Protein AF-A0A1B6KFA4-F1 (afdb_monomer_lite)

Organism: NCBI:txid36148

InterPro domains:
  IPR004119 Ecdysteroid kinase-like [PF02958] (4-170)

Foldseek 3Di:
DDWDWDKDWDDDPPDPDIDIFIKTKDFADDDPVCNVLVVLVPPLVLCCQVPVQVQLVVVDVDHLDFHWDDDPDSRMTIGGDCVVVVDDDDDPVVDDDPVVVVVNVVSVVSVVVSLVVVCVVPVPSSVVVPDDRACDPPHPNNVVVVVVVVVVLVVVLVVQCVDPVRVVCNVVSVD

Radius of gyration: 21.84 Å; chains: 1; bounding box: 52×44×71 Å

Secondary structure (DSSP, 8-state):
-PPEEEEEEEE-TT---EEEEEEEEEEPP--TTSHHHHHHTTTHHHHIIIIIHHHHHTT-SS-SSPPEE--S-TTEEEEE-GGGGT--PPPTTT---HHHHHHHHHHHHHHHHHHHHHHHH-HHHHHHHHS--SS-TTSHHHHHHHHHHHHHHHHHHHHHHH-TTTGGGHHHHH-

Sequence (175 aa):
SCPLRVKVHYKIRDSDQSHSISLIIKSELKADHTKEFFDALECTESKFYNIFVPKANALISSAFAPRSFYTPNPSIIILEDLKDKGFLMCDKVKRLDFEHCRLYISAVSSLHAVSFATLKNDPALIESFRKEKSFANDLPVSQSFKTIIESALTCLAEYTETSETFKKHTKVIRD

pLDDT: mean 86.06, std 11.08, range [50.91, 96.88]

Structure (mmCIF, N/CA/C/O backbone):
data_AF-A0A1B6KFA4-F1
#
_entry.id   AF-A0A1B6KFA4-F1
#
loop_
_atom_site.group_PDB
_atom_site.id
_atom_site.type_symbol
_atom_site.label_atom_id
_atom_site.label_alt_id
_atom_site.label_comp_id
_atom_site.label_asym_id
_atom_site.label_entity_id
_atom_site.label_seq_id
_atom_site.pdbx_PDB_ins_code
_atom_site.Cartn_x
_atom_site.Cartn_y
_atom_site.Cartn_z
_atom_site.occupancy
_atom_site.B_iso_or_equiv
_atom_site.auth_seq_id
_atom_site.auth_comp_id
_atom_site.auth_asym_id
_atom_site.auth_atom_id
_atom_site.pdbx_PDB_model_num
ATOM 1 N N . SER A 1 1 ? -6.744 10.550 1.652 1.00 62.19 1 SER A N 1
ATOM 2 C CA . SER A 1 1 ? -6.622 10.440 0.185 1.00 62.19 1 SER A CA 1
ATOM 3 C C . SER A 1 1 ? -7.534 9.326 -0.311 1.00 62.19 1 SER A C 1
ATOM 5 O O . SER A 1 1 ? -7.484 8.239 0.259 1.00 62.19 1 SER A O 1
ATOM 7 N N . CYS A 1 2 ? -8.372 9.586 -1.320 1.00 73.94 2 CYS A N 1
ATOM 8 C CA . CYS A 1 2 ? -9.267 8.592 -1.925 1.00 73.94 2 CYS A CA 1
ATOM 9 C C . CYS A 1 2 ? -8.695 8.116 -3.273 1.00 73.94 2 CYS A C 1
ATOM 11 O O . CYS A 1 2 ? -8.315 8.964 -4.082 1.00 73.94 2 CYS A O 1
ATOM 13 N N . PRO A 1 3 ? -8.622 6.799 -3.537 1.00 89.06 3 PRO A N 1
ATOM 14 C CA . PRO A 1 3 ? -8.173 6.289 -4.828 1.00 89.06 3 PRO A CA 1
ATOM 15 C C . PRO A 1 3 ? -9.219 6.568 -5.916 1.00 89.06 3 PRO A C 1
ATOM 17 O O . PRO A 1 3 ? -10.394 6.236 -5.755 1.00 89.06 3 PRO A O 1
ATOM 20 N N . LEU A 1 4 ? -8.783 7.141 -7.037 1.00 94.31 4 LEU A N 1
ATOM 21 C CA . LEU A 1 4 ? -9.589 7.345 -8.236 1.00 94.31 4 LEU A CA 1
ATOM 22 C C . LEU A 1 4 ? -9.287 6.239 -9.246 1.00 94.31 4 LEU A C 1
ATOM 24 O O . LEU A 1 4 ? -8.142 6.048 -9.645 1.00 94.31 4 LEU A O 1
ATOM 28 N N . ARG A 1 5 ? -10.318 5.528 -9.694 1.00 95.00 5 ARG A N 1
ATOM 29 C CA . ARG A 1 5 ? -10.198 4.543 -10.772 1.00 95.00 5 ARG A CA 1
ATOM 30 C C . ARG A 1 5 ? -10.425 5.227 -12.115 1.00 95.00 5 ARG A C 1
ATOM 32 O O . ARG A 1 5 ? -11.467 5.848 -12.310 1.00 95.00 5 ARG A O 1
ATOM 39 N N . VAL A 1 6 ? -9.472 5.095 -13.032 1.00 95.81 6 VAL A N 1
ATOM 40 C CA . VAL A 1 6 ? -9.501 5.738 -14.351 1.00 95.81 6 VAL A CA 1
ATOM 41 C C . VAL A 1 6 ? -9.224 4.703 -15.431 1.00 95.81 6 VAL A C 1
ATOM 43 O O . VAL A 1 6 ? -8.300 3.905 -15.306 1.00 95.81 6 VAL A O 1
ATOM 46 N N . LYS A 1 7 ? -10.001 4.739 -16.515 1.00 96.38 7 LYS A N 1
ATOM 47 C CA . LYS A 1 7 ? -9.719 3.975 -17.730 1.00 96.38 7 LYS A CA 1
ATOM 48 C C . LYS A 1 7 ? -9.176 4.919 -18.792 1.00 96.38 7 LYS A C 1
ATOM 50 O O . LYS A 1 7 ? -9.850 5.872 -19.177 1.00 96.38 7 LYS A O 1
ATOM 55 N N . VAL A 1 8 ? -7.955 4.667 -19.243 1.00 94.88 8 VAL A N 1
ATOM 56 C CA . VAL A 1 8 ? -7.274 5.481 -20.251 1.00 94.88 8 VAL A CA 1
ATOM 57 C C . VAL A 1 8 ? -7.337 4.759 -21.584 1.00 94.88 8 VAL A C 1
ATOM 59 O O . VAL A 1 8 ? -6.939 3.600 -21.678 1.00 94.88 8 VAL A O 1
ATOM 62 N N . HIS A 1 9 ? -7.813 5.452 -22.613 1.00 94.81 9 HIS A N 1
ATOM 63 C CA . HIS A 1 9 ? -7.791 4.988 -23.996 1.00 94.81 9 HIS A CA 1
ATOM 64 C C . HIS A 1 9 ? -6.675 5.713 -24.742 1.00 94.81 9 HIS A C 1
ATOM 66 O O . HIS A 1 9 ? -6.585 6.938 -24.673 1.00 94.81 9 HIS A O 1
ATOM 72 N N . TYR A 1 10 ? -5.812 4.970 -25.431 1.00 92.38 10 TYR A N 1
ATOM 73 C CA . TYR A 1 10 ? -4.662 5.537 -26.132 1.00 92.38 10 TYR A CA 1
ATOM 74 C C . TYR A 1 10 ? -4.390 4.812 -27.451 1.00 92.38 10 TYR A C 1
ATOM 76 O O . TYR A 1 10 ? -4.866 3.700 -27.686 1.00 92.38 10 TYR A O 1
ATOM 84 N N . LYS A 1 11 ? -3.620 5.461 -28.322 1.00 93.50 11 LYS A N 1
ATOM 85 C CA . LYS A 1 11 ? -3.058 4.876 -29.542 1.00 93.50 11 LYS A CA 1
ATOM 86 C C . LYS A 1 11 ? -1.549 5.054 -29.508 1.00 93.50 11 LYS A C 1
ATOM 88 O O . LYS A 1 11 ? -1.059 6.086 -29.048 1.00 93.50 11 LYS A O 1
ATOM 93 N N . ILE A 1 12 ? -0.822 4.044 -29.963 1.00 91.25 12 ILE A N 1
ATOM 94 C CA . ILE A 1 12 ? 0.628 4.139 -30.141 1.00 91.25 12 ILE A CA 1
ATOM 95 C C . ILE A 1 12 ? 0.861 4.837 -31.485 1.00 91.25 12 ILE A C 1
ATOM 97 O O . ILE A 1 12 ? 0.126 4.574 -32.437 1.00 91.25 12 ILE A O 1
ATOM 101 N N . ARG A 1 13 ? 1.834 5.758 -31.563 1.00 85.62 13 ARG A N 1
ATOM 102 C CA . ARG A 1 13 ? 2.197 6.373 -32.852 1.00 85.62 13 ARG A CA 1
ATOM 103 C C . ARG A 1 13 ? 2.514 5.260 -33.854 1.00 85.62 13 ARG A C 1
ATOM 105 O O . ARG A 1 13 ? 3.149 4.279 -33.486 1.00 85.62 13 ARG A O 1
ATOM 112 N N . ASP A 1 14 ? 2.008 5.416 -35.073 1.00 83.81 14 ASP A N 1
ATOM 113 C CA . ASP A 1 14 ? 2.165 4.474 -36.191 1.00 83.81 14 ASP A CA 1
ATOM 114 C C . ASP A 1 14 ? 1.382 3.151 -36.067 1.00 83.81 14 ASP A C 1
ATOM 116 O O . ASP A 1 14 ? 1.596 2.222 -36.841 1.00 83.81 14 ASP A O 1
ATOM 120 N N . SER A 1 15 ? 0.421 3.073 -35.138 1.00 83.31 15 SER A N 1
ATOM 121 C CA . SER A 1 15 ? -0.556 1.984 -35.061 1.00 83.31 15 SER A CA 1
ATOM 122 C C . SER A 1 15 ? -1.983 2.529 -35.038 1.00 83.31 15 SER A C 1
ATOM 124 O O . SER A 1 15 ? -2.339 3.365 -34.204 1.00 83.31 15 SER A O 1
ATOM 126 N N . ASP A 1 16 ? -2.840 2.004 -35.914 1.00 83.69 16 ASP A N 1
ATOM 127 C CA . ASP A 1 16 ? -4.281 2.280 -35.873 1.00 83.69 16 ASP A CA 1
ATOM 128 C C . ASP A 1 16 ? -4.995 1.549 -34.726 1.00 83.69 16 ASP A C 1
ATOM 130 O O . ASP A 1 16 ? -6.160 1.842 -34.424 1.00 83.69 16 ASP A O 1
ATOM 134 N N . GLN A 1 17 ? -4.297 0.634 -34.043 1.00 89.00 17 GLN A N 1
ATOM 135 C CA . GLN A 1 17 ? -4.846 -0.132 -32.937 1.00 89.00 17 GLN A CA 1
ATOM 136 C C . GLN A 1 17 ? -5.101 0.767 -31.720 1.00 89.00 17 GLN A C 1
ATOM 138 O O . GLN A 1 17 ? -4.211 1.431 -31.185 1.00 89.00 17 GLN A O 1
ATOM 143 N N . SER A 1 18 ? -6.353 0.774 -31.260 1.00 90.69 18 SER A N 1
ATOM 144 C CA . SER A 1 18 ? -6.723 1.408 -29.999 1.00 90.69 18 SER A CA 1
ATOM 145 C C . SER A 1 18 ? -6.416 0.473 -28.834 1.00 90.69 18 SER A C 1
ATOM 147 O O . SER A 1 18 ? -6.794 -0.698 -28.845 1.00 90.69 18 SER A O 1
ATOM 149 N N . HIS A 1 19 ? -5.753 1.010 -27.815 1.00 93.56 19 HIS A N 1
ATOM 150 C CA . HIS A 1 19 ? -5.451 0.326 -26.568 1.00 93.56 19 HIS A CA 1
ATOM 151 C C . HIS A 1 19 ? -6.215 0.972 -25.413 1.00 93.56 19 HIS A C 1
ATOM 153 O O . HIS A 1 19 ? -6.583 2.150 -25.456 1.00 93.56 19 HIS A O 1
ATOM 159 N N . SER A 1 20 ? -6.426 0.203 -24.348 1.00 94.06 20 SER A N 1
ATOM 160 C CA . SER A 1 20 ? -6.947 0.733 -23.093 1.00 94.06 20 SER A CA 1
ATOM 161 C C . SER A 1 20 ? -6.207 0.158 -21.902 1.00 94.06 20 SER A C 1
ATOM 163 O O . SER A 1 20 ? -5.860 -1.022 -21.914 1.00 94.06 20 SER A O 1
ATOM 165 N N . ILE A 1 21 ? -6.030 0.970 -20.866 1.00 94.88 21 ILE A N 1
ATOM 166 C CA . ILE A 1 21 ? -5.456 0.551 -19.591 1.00 94.88 21 ILE A CA 1
ATOM 167 C C . ILE A 1 21 ? -6.290 1.090 -18.429 1.00 94.88 21 ILE A C 1
ATOM 169 O O . ILE A 1 21 ? -6.685 2.257 -18.430 1.00 94.88 21 ILE A O 1
ATOM 173 N N . SER A 1 22 ? -6.564 0.236 -17.445 1.00 96.88 22 SER A N 1
ATOM 174 C CA . SER A 1 22 ? -7.233 0.622 -16.203 1.00 96.88 22 SER A CA 1
ATOM 175 C C . SER A 1 22 ? -6.194 0.919 -15.126 1.00 96.88 22 SER A C 1
ATOM 177 O O . SER A 1 22 ? -5.261 0.142 -14.904 1.00 96.88 22 SER A O 1
ATOM 179 N N . LEU A 1 23 ? -6.349 2.065 -14.470 1.00 96.75 23 LEU A N 1
ATOM 180 C CA . LEU A 1 23 ? -5.404 2.617 -13.510 1.00 96.75 23 LEU A CA 1
ATOM 181 C C . LEU A 1 23 ? -6.114 3.017 -12.216 1.00 96.75 23 LEU A C 1
ATOM 183 O O . LEU A 1 23 ? -7.278 3.429 -12.221 1.00 96.75 23 LEU A O 1
ATOM 187 N N . ILE A 1 24 ? -5.373 2.968 -11.115 1.00 95.75 24 ILE A N 1
ATOM 188 C CA . ILE A 1 24 ? -5.717 3.617 -9.854 1.00 95.75 24 ILE A CA 1
ATOM 189 C C . ILE A 1 24 ? -4.785 4.811 -9.674 1.00 95.75 24 ILE A C 1
ATOM 191 O O . ILE A 1 24 ? -3.569 4.655 -9.595 1.00 95.75 24 ILE A O 1
ATOM 195 N N . ILE A 1 25 ? -5.362 6.005 -9.598 1.00 94.25 25 ILE A N 1
ATOM 196 C CA . ILE A 1 25 ? -4.652 7.253 -9.343 1.00 94.25 25 ILE A CA 1
ATOM 197 C C . ILE A 1 25 ? -4.970 7.688 -7.922 1.00 94.25 25 ILE A C 1
ATOM 199 O O . ILE A 1 25 ? -6.131 7.867 -7.554 1.00 94.25 25 ILE A O 1
ATOM 203 N N . LYS A 1 26 ? -3.935 7.876 -7.114 1.00 91.31 26 LYS A N 1
ATOM 204 C CA . LYS A 1 26 ? -4.068 8.352 -5.743 1.00 91.31 26 LYS A CA 1
ATOM 205 C C . LYS A 1 26 ? -3.250 9.623 -5.590 1.00 91.31 26 LYS A C 1
ATOM 207 O O . LYS A 1 26 ? -2.048 9.610 -5.820 1.00 91.31 26 LYS A O 1
ATOM 212 N N . SER A 1 27 ? -3.911 10.718 -5.223 1.00 85.50 27 SER A N 1
ATOM 213 C CA . SER A 1 27 ? -3.233 11.948 -4.811 1.00 85.50 27 SER A CA 1
ATOM 214 C C . SER A 1 27 ? -3.185 11.989 -3.299 1.00 85.50 27 SER A C 1
ATOM 216 O O . SER A 1 27 ? -4.216 11.834 -2.639 1.00 85.50 27 SER A O 1
ATOM 218 N N . GLU A 1 28 ? -2.016 12.228 -2.738 1.00 72.06 28 GLU A N 1
ATOM 219 C CA . GLU A 1 28 ? -1.891 12.564 -1.330 1.00 72.06 28 GLU A CA 1
ATOM 220 C C . GLU A 1 28 ? -2.581 13.910 -1.054 1.00 72.06 28 GLU A C 1
ATOM 222 O O . GLU A 1 28 ? -2.711 14.756 -1.946 1.00 72.06 28 GLU A O 1
ATOM 227 N N . LEU A 1 29 ? -3.131 14.064 0.154 1.00 65.62 29 LEU A N 1
ATOM 228 C CA . LEU A 1 29 ? -3.855 15.277 0.528 1.00 65.62 29 LEU A CA 1
ATOM 229 C C . LEU A 1 29 ? -2.832 16.385 0.784 1.00 65.62 29 LEU A C 1
ATOM 231 O O . LEU A 1 29 ? -2.011 16.260 1.685 1.00 65.62 29 LEU A O 1
ATOM 235 N N . LYS A 1 30 ? -2.910 17.477 0.023 1.00 57.81 30 LYS A N 1
ATOM 236 C CA . LYS A 1 30 ? -2.267 18.739 0.396 1.00 57.81 30 LYS A CA 1
ATOM 237 C C . LYS A 1 30 ? -3.272 19.509 1.242 1.00 57.81 30 LYS A C 1
ATOM 239 O O . LYS A 1 30 ? -4.234 20.044 0.702 1.00 57.81 30 LYS A O 1
ATOM 244 N N . ALA A 1 31 ? -3.125 19.466 2.561 1.00 53.06 31 ALA A N 1
ATOM 245 C CA . ALA A 1 31 ? -3.953 20.266 3.451 1.00 53.06 31 ALA A CA 1
ATOM 246 C C . ALA A 1 31 ? -3.195 21.547 3.815 1.00 53.06 31 ALA A C 1
ATOM 248 O O . ALA A 1 31 ? -2.192 21.485 4.525 1.00 53.06 31 ALA A O 1
ATOM 249 N N . ASP A 1 32 ? -3.689 22.700 3.357 1.00 55.56 32 ASP A N 1
ATOM 250 C CA . ASP A 1 32 ? -3.082 24.013 3.627 1.00 55.56 32 ASP A CA 1
ATOM 251 C C . ASP A 1 32 ? -3.119 24.405 5.120 1.00 55.56 32 ASP A C 1
ATOM 253 O O . ASP A 1 32 ? -2.339 25.248 5.552 1.00 55.56 32 ASP A O 1
ATOM 257 N N . HIS A 1 33 ? -3.975 23.771 5.934 1.00 50.91 33 HIS A N 1
ATOM 258 C CA . HIS A 1 33 ? -4.182 24.121 7.351 1.00 50.91 33 HIS A CA 1
ATOM 259 C C . HIS A 1 33 ? -3.638 23.095 8.360 1.00 50.91 33 HIS A C 1
ATOM 261 O O . HIS A 1 33 ? -3.699 23.328 9.562 1.00 50.91 33 HIS A O 1
ATOM 267 N N . THR A 1 34 ? -3.089 21.968 7.899 1.00 55.62 34 THR A N 1
ATOM 268 C CA . THR A 1 34 ? -2.509 20.911 8.757 1.00 55.62 34 THR A CA 1
ATOM 269 C C . THR A 1 34 ? -1.222 20.364 8.146 1.00 55.62 34 THR A C 1
ATOM 271 O O . THR A 1 34 ? -0.942 19.164 8.192 1.00 55.62 34 THR A O 1
ATOM 274 N N . LYS A 1 35 ? -0.463 21.254 7.504 1.00 54.75 35 LYS A N 1
ATOM 275 C CA . LYS A 1 35 ? 0.718 20.915 6.718 1.00 54.75 35 LYS A CA 1
ATOM 276 C C . LYS A 1 35 ? 1.779 20.205 7.561 1.00 54.75 35 LYS A C 1
ATOM 278 O O . LYS A 1 35 ? 2.266 19.174 7.140 1.00 54.75 35 LYS A O 1
ATOM 283 N N . GLU A 1 36 ? 2.022 20.646 8.795 1.00 55.66 36 GLU A N 1
ATOM 284 C CA . GLU A 1 36 ? 2.984 20.015 9.716 1.00 55.66 36 GLU A CA 1
ATOM 285 C C . GLU A 1 36 ? 2.619 18.566 10.086 1.00 55.66 36 GLU A C 1
ATOM 287 O O . GLU A 1 36 ? 3.492 17.705 10.155 1.00 55.66 36 GLU A O 1
ATOM 292 N N . PHE A 1 37 ? 1.327 18.269 10.267 1.00 56.03 37 PHE A N 1
ATOM 293 C CA . PHE A 1 37 ? 0.841 16.920 10.579 1.00 56.03 37 PHE A CA 1
ATOM 294 C C . PHE A 1 37 ? 1.019 15.963 9.390 1.00 56.03 37 PHE A C 1
ATOM 296 O O . PHE A 1 37 ? 1.448 14.823 9.562 1.00 56.03 37 PHE A O 1
ATOM 303 N N . PHE A 1 38 ? 0.721 16.428 8.173 1.00 57.31 38 PHE A N 1
ATOM 304 C CA . PHE A 1 38 ? 0.887 15.627 6.956 1.00 57.31 38 PHE A CA 1
ATOM 305 C C . PHE A 1 38 ? 2.341 15.567 6.464 1.00 57.31 38 PHE A C 1
ATOM 307 O O . PHE A 1 38 ? 2.745 14.536 5.934 1.00 57.31 38 PHE A O 1
ATOM 314 N N . ASP A 1 39 ? 3.137 16.614 6.686 1.00 55.84 39 ASP A N 1
ATOM 315 C CA . ASP A 1 39 ? 4.574 16.646 6.390 1.00 55.84 39 ASP A CA 1
ATOM 316 C C . ASP A 1 39 ? 5.342 15.704 7.337 1.00 55.84 39 ASP A C 1
ATOM 318 O O . ASP A 1 39 ? 6.266 15.014 6.900 1.00 55.84 39 ASP A O 1
ATOM 322 N N . ALA A 1 40 ? 4.925 15.598 8.610 1.00 54.56 40 ALA A N 1
ATOM 323 C CA . ALA A 1 40 ? 5.434 14.587 9.543 1.00 54.56 40 ALA A CA 1
ATOM 324 C C . ALA A 1 40 ? 5.078 13.162 9.084 1.00 54.56 40 ALA A C 1
ATOM 326 O O . ALA A 1 40 ? 5.912 12.261 9.136 1.00 54.56 40 ALA A O 1
ATOM 327 N N . LEU A 1 41 ? 3.879 12.969 8.531 1.00 56.22 41 LEU A N 1
ATOM 328 C CA . LEU A 1 41 ? 3.431 11.737 7.869 1.00 56.22 41 LEU A CA 1
ATOM 329 C C . LEU A 1 41 ? 3.962 11.602 6.430 1.00 56.22 41 LEU A C 1
ATOM 331 O O . LEU A 1 41 ? 3.266 11.057 5.572 1.00 56.22 41 LEU A O 1
ATOM 335 N N . GLU A 1 42 ? 5.179 12.103 6.181 1.00 59.22 42 GLU A N 1
ATOM 336 C CA . GLU A 1 42 ? 5.902 12.112 4.908 1.00 59.22 42 GLU A CA 1
ATOM 337 C C . GLU A 1 42 ? 5.466 10.977 3.975 1.00 59.22 42 GLU A C 1
ATOM 339 O O . GLU A 1 42 ? 5.487 9.823 4.409 1.00 59.22 42 GLU A O 1
ATOM 344 N N . CYS A 1 43 ? 5.130 11.324 2.723 1.00 64.31 43 CYS A N 1
ATOM 345 C CA . CYS A 1 43 ? 4.583 10.540 1.600 1.00 64.31 43 CYS A CA 1
ATOM 346 C C . CYS A 1 43 ? 5.116 9.097 1.454 1.00 64.31 43 CYS A C 1
ATOM 348 O O . CYS A 1 43 ? 5.766 8.733 0.467 1.00 64.31 43 CYS A O 1
ATOM 350 N N . THR A 1 44 ? 4.888 8.259 2.461 1.00 77.62 44 THR A N 1
ATOM 351 C CA . THR A 1 44 ? 5.553 6.961 2.615 1.00 77.62 44 THR A CA 1
ATOM 352 C C . THR A 1 44 ? 5.055 6.011 1.540 1.00 77.62 44 THR A C 1
ATOM 354 O O . THR A 1 44 ? 5.831 5.248 0.972 1.00 77.62 44 THR A O 1
ATOM 357 N N . GLU A 1 45 ? 3.779 6.137 1.183 1.00 85.44 45 GLU A N 1
ATOM 358 C CA . GLU A 1 45 ? 3.171 5.401 0.085 1.00 85.44 45 GLU A CA 1
ATOM 359 C C . GLU A 1 45 ? 3.784 5.794 -1.267 1.00 85.44 45 GLU A C 1
ATOM 361 O O . GLU A 1 45 ? 4.168 4.913 -2.037 1.00 85.44 45 GLU A O 1
ATOM 366 N N . SER A 1 46 ? 3.952 7.091 -1.550 1.00 85.88 46 SER A N 1
ATOM 367 C CA . SER A 1 46 ? 4.579 7.534 -2.801 1.00 85.88 46 SER A CA 1
ATOM 368 C C . SER A 1 46 ? 6.024 7.061 -2.914 1.00 85.88 46 SER A C 1
ATOM 370 O O . SER A 1 46 ? 6.392 6.456 -3.922 1.00 85.88 46 SER A O 1
ATOM 372 N N . LYS A 1 47 ? 6.840 7.239 -1.866 1.00 87.38 47 LYS A N 1
ATOM 373 C CA . LYS A 1 47 ? 8.218 6.717 -1.847 1.00 87.38 47 LYS A CA 1
ATOM 374 C C . LYS A 1 47 ? 8.246 5.200 -2.021 1.00 87.38 47 LYS A C 1
ATOM 376 O O . LYS A 1 47 ? 9.098 4.682 -2.746 1.00 87.38 47 LYS A O 1
ATOM 381 N N . PHE A 1 48 ? 7.312 4.486 -1.394 1.00 90.75 48 PHE A N 1
ATOM 382 C CA . PHE A 1 48 ? 7.199 3.041 -1.532 1.00 90.75 48 PHE A CA 1
ATOM 383 C C . PHE A 1 48 ? 6.978 2.637 -2.997 1.00 90.75 48 PHE A C 1
ATOM 385 O O . PHE A 1 48 ? 7.771 1.874 -3.545 1.00 90.75 48 PHE A O 1
ATOM 392 N N . TYR A 1 49 ? 5.967 3.189 -3.671 1.00 91.81 49 TYR A N 1
ATOM 393 C CA . TYR A 1 49 ? 5.631 2.784 -5.042 1.00 91.81 49 TYR A CA 1
ATOM 394 C C . TYR A 1 49 ? 6.541 3.370 -6.128 1.00 91.81 49 TYR A C 1
ATOM 396 O O . TYR A 1 49 ? 6.790 2.698 -7.130 1.00 91.81 49 TYR A O 1
ATOM 404 N N . ASN A 1 50 ? 7.031 4.599 -5.954 1.00 88.19 50 ASN A N 1
ATOM 405 C CA . ASN A 1 50 ? 7.820 5.299 -6.972 1.00 88.19 50 ASN A CA 1
ATOM 406 C C . ASN A 1 50 ? 9.327 5.022 -6.859 1.00 88.19 50 ASN A C 1
ATOM 408 O O . ASN A 1 50 ? 10.037 5.156 -7.853 1.00 88.19 50 ASN A O 1
ATOM 412 N N . ILE A 1 51 ? 9.828 4.638 -5.676 1.00 89.94 51 ILE A N 1
ATOM 413 C CA . ILE A 1 51 ? 11.270 4.448 -5.432 1.00 89.94 51 ILE A CA 1
ATOM 414 C C . ILE A 1 51 ? 11.582 3.015 -5.000 1.00 89.94 51 ILE A C 1
ATOM 416 O O . ILE A 1 51 ? 12.414 2.353 -5.625 1.00 89.94 51 ILE A O 1
ATOM 420 N N . PHE A 1 52 ? 10.930 2.519 -3.945 1.00 92.69 52 PHE A N 1
ATOM 421 C CA . PHE A 1 52 ? 11.250 1.201 -3.389 1.00 92.69 52 PHE A CA 1
ATOM 422 C C . PHE A 1 52 ? 10.816 0.053 -4.309 1.00 92.69 52 PHE A C 1
ATOM 424 O O . PHE A 1 52 ? 11.641 -0.797 -4.631 1.00 92.69 52 PHE A O 1
ATOM 431 N N . VAL A 1 53 ? 9.562 0.032 -4.776 1.00 92.44 53 VAL A N 1
ATOM 432 C CA . VAL A 1 53 ? 9.024 -1.062 -5.608 1.00 92.44 53 VAL A CA 1
ATOM 433 C C . VAL A 1 53 ? 9.852 -1.301 -6.884 1.00 92.44 53 VAL A C 1
ATOM 435 O O . VAL A 1 53 ? 10.186 -2.459 -7.136 1.00 92.44 53 VAL A O 1
ATOM 438 N N . PRO A 1 54 ? 10.265 -0.280 -7.666 1.00 89.94 54 PRO A N 1
ATOM 439 C CA . PRO A 1 54 ? 11.139 -0.492 -8.822 1.00 89.94 54 PRO A CA 1
ATOM 440 C C . PRO A 1 54 ? 12.486 -1.136 -8.464 1.00 89.94 54 PRO A C 1
ATOM 442 O O . PRO A 1 54 ? 12.920 -2.064 -9.146 1.00 89.94 54 PRO A O 1
ATOM 445 N N . LYS A 1 55 ? 13.127 -0.690 -7.374 1.00 91.94 55 LYS A N 1
ATOM 446 C CA . LYS A 1 55 ? 14.393 -1.267 -6.888 1.00 91.94 55 LYS A CA 1
ATOM 447 C C . LYS A 1 55 ? 14.208 -2.702 -6.398 1.00 91.94 55 LYS A C 1
ATOM 449 O O . LYS A 1 55 ? 15.029 -3.559 -6.705 1.00 91.94 55 LYS A O 1
ATOM 454 N N . ALA A 1 56 ? 13.120 -2.971 -5.683 1.00 92.62 56 ALA A N 1
ATOM 455 C CA . ALA A 1 56 ? 12.793 -4.298 -5.186 1.00 92.62 56 ALA A CA 1
ATOM 456 C C . ALA A 1 56 ? 12.509 -5.278 -6.336 1.00 92.62 56 ALA A C 1
ATOM 458 O O . ALA A 1 56 ? 13.067 -6.371 -6.357 1.00 92.62 56 ALA A O 1
ATOM 459 N N . ASN A 1 57 ? 11.721 -4.872 -7.336 1.00 91.00 57 ASN A N 1
ATOM 460 C CA . ASN A 1 57 ? 11.417 -5.693 -8.512 1.00 91.00 57 ASN A CA 1
ATOM 461 C C . ASN A 1 57 ? 12.661 -6.030 -9.350 1.00 91.00 57 ASN A C 1
ATOM 463 O O . ASN A 1 57 ? 12.664 -7.042 -10.038 1.00 91.00 57 ASN A O 1
ATOM 467 N N . ALA A 1 58 ? 13.730 -5.230 -9.282 1.00 91.44 58 ALA A N 1
ATOM 468 C CA . ALA A 1 58 ? 15.002 -5.570 -9.922 1.00 91.44 58 ALA A CA 1
ATOM 469 C C . ALA A 1 58 ? 15.751 -6.726 -9.220 1.00 91.44 58 ALA A C 1
ATOM 471 O O . ALA A 1 58 ? 16.681 -7.287 -9.795 1.00 91.44 58 ALA A O 1
ATOM 472 N N . LEU A 1 59 ? 15.366 -7.078 -7.987 1.00 92.94 59 LEU A N 1
ATOM 473 C CA . LEU A 1 59 ? 16.014 -8.104 -7.160 1.00 92.94 59 LEU A CA 1
ATOM 474 C C . LEU A 1 59 ? 15.216 -9.414 -7.073 1.00 92.94 59 LEU A C 1
ATOM 476 O O . LEU A 1 59 ? 15.723 -10.397 -6.534 1.00 92.94 59 LEU A O 1
ATOM 480 N N . ILE A 1 60 ? 13.975 -9.441 -7.563 1.00 91.81 60 ILE A N 1
ATOM 481 C CA . ILE A 1 60 ? 13.071 -10.594 -7.462 1.00 91.81 60 ILE A CA 1
ATOM 482 C C . ILE A 1 60 ? 12.375 -10.856 -8.795 1.00 91.81 60 ILE A C 1
ATOM 484 O O . ILE A 1 60 ? 12.105 -9.942 -9.564 1.00 91.81 60 ILE A O 1
ATOM 488 N N . SER A 1 61 ? 12.034 -12.115 -9.058 1.00 85.69 61 SER A N 1
ATOM 489 C CA . SER A 1 61 ? 11.302 -12.510 -10.268 1.00 85.69 61 SER A CA 1
ATOM 490 C C . SER A 1 61 ? 9.781 -12.373 -10.136 1.00 85.69 61 SER A C 1
ATOM 492 O O . SER A 1 61 ? 9.084 -12.246 -11.140 1.00 85.69 61 SER A O 1
ATOM 494 N N . SER A 1 62 ? 9.252 -12.401 -8.910 1.00 82.94 62 SER A N 1
ATOM 495 C CA . SER A 1 62 ? 7.816 -12.338 -8.625 1.00 82.94 62 SER A CA 1
ATOM 496 C C . SER A 1 62 ? 7.418 -10.981 -8.049 1.00 82.94 62 SER A C 1
ATOM 498 O O . SER A 1 62 ? 7.969 -10.559 -7.034 1.00 82.94 62 SER A O 1
ATOM 500 N N . ALA A 1 63 ? 6.409 -10.334 -8.628 1.00 84.25 63 ALA A N 1
ATOM 501 C CA . ALA A 1 63 ? 5.866 -9.093 -8.083 1.00 84.25 63 ALA A CA 1
ATOM 502 C C . ALA A 1 63 ? 5.052 -9.349 -6.799 1.00 84.25 63 ALA A C 1
ATOM 504 O O . ALA A 1 63 ? 4.199 -10.234 -6.769 1.00 84.25 63 ALA A O 1
ATOM 505 N N . PHE A 1 64 ? 5.277 -8.540 -5.760 1.00 89.81 64 PHE A N 1
ATOM 506 C CA . PHE A 1 64 ? 4.466 -8.518 -4.526 1.00 89.81 64 PHE A CA 1
ATOM 507 C C . PHE A 1 64 ? 3.516 -7.308 -4.457 1.00 89.81 64 PHE A C 1
ATOM 509 O O . PHE A 1 64 ? 2.704 -7.209 -3.541 1.00 89.81 64 PHE A O 1
ATOM 516 N N . ALA A 1 65 ? 3.633 -6.370 -5.400 1.00 91.81 65 ALA A N 1
ATOM 517 C CA . ALA A 1 65 ? 2.872 -5.127 -5.455 1.00 91.81 65 ALA A CA 1
ATOM 518 C C . ALA A 1 65 ? 2.345 -4.880 -6.881 1.00 91.81 65 ALA A C 1
ATOM 520 O O . ALA A 1 65 ? 2.947 -5.374 -7.841 1.00 91.81 65 ALA A O 1
ATOM 521 N N . PRO A 1 66 ? 1.254 -4.105 -7.042 1.00 92.56 66 PRO A N 1
ATOM 522 C CA . PRO A 1 66 ? 0.821 -3.635 -8.352 1.00 92.56 66 PRO A CA 1
ATOM 523 C C . PRO A 1 66 ? 1.951 -2.900 -9.076 1.00 92.56 66 PRO A C 1
ATOM 525 O O . PRO A 1 66 ? 2.730 -2.171 -8.454 1.00 92.56 66 PRO A O 1
ATOM 528 N N . ARG A 1 67 ? 2.002 -3.025 -10.403 1.00 90.56 67 ARG A N 1
ATOM 529 C CA . ARG A 1 67 ? 2.874 -2.182 -11.227 1.00 90.56 67 ARG A CA 1
ATOM 530 C C . ARG A 1 67 ? 2.558 -0.699 -10.992 1.00 90.56 67 ARG A C 1
ATOM 532 O O . ARG A 1 67 ? 1.415 -0.279 -11.172 1.00 90.56 67 ARG A O 1
ATOM 539 N N . SER A 1 68 ? 3.579 0.080 -10.641 1.00 91.75 68 SER A N 1
ATOM 540 C CA . SER A 1 68 ? 3.521 1.540 -10.592 1.00 91.75 68 SER A CA 1
ATOM 541 C C . SER A 1 68 ? 3.943 2.152 -11.929 1.00 91.75 68 SER A C 1
ATOM 543 O O . SER A 1 68 ? 4.757 1.590 -12.667 1.00 91.75 68 SER A O 1
ATOM 545 N N . PHE A 1 69 ? 3.362 3.302 -12.259 1.00 90.81 69 PHE A N 1
ATOM 546 C CA . PHE A 1 69 ? 3.686 4.083 -13.449 1.00 90.81 69 PHE A CA 1
ATOM 547 C C . PHE A 1 69 ? 4.339 5.397 -13.041 1.00 90.81 69 PHE A C 1
ATOM 549 O O . PHE A 1 69 ? 3.983 5.995 -12.026 1.00 90.81 69 PHE A O 1
ATOM 556 N N . TYR A 1 70 ? 5.282 5.854 -13.863 1.00 88.50 70 TYR A N 1
ATOM 557 C CA . TYR A 1 70 ? 5.990 7.104 -13.630 1.00 88.50 70 TYR A CA 1
ATOM 558 C C . TYR A 1 70 ? 5.029 8.300 -13.589 1.00 88.50 70 TYR A C 1
ATOM 560 O O . TYR A 1 70 ? 4.138 8.439 -14.428 1.00 88.50 70 TYR A O 1
ATOM 568 N N . THR A 1 71 ? 5.271 9.197 -12.639 1.00 86.62 71 THR A N 1
ATOM 569 C CA . THR A 1 71 ? 4.629 10.505 -12.539 1.00 86.62 71 THR A CA 1
ATOM 570 C C . THR A 1 71 ? 5.675 11.534 -12.115 1.00 86.62 71 THR A C 1
ATOM 572 O O . THR A 1 71 ? 6.450 11.265 -11.196 1.00 86.62 71 THR A O 1
ATOM 575 N N . PRO A 1 72 ? 5.709 12.724 -12.741 1.00 86.25 72 PRO A N 1
ATOM 576 C CA . PRO A 1 72 ? 6.605 13.798 -12.320 1.00 86.25 72 PRO A CA 1
ATOM 577 C C . PRO A 1 72 ? 6.156 14.450 -11.003 1.00 86.25 72 PRO A C 1
ATOM 579 O O . PRO A 1 72 ? 6.932 15.166 -10.377 1.00 86.25 72 PRO A O 1
ATOM 582 N N . ASN A 1 73 ? 4.906 14.231 -10.578 1.00 85.69 73 ASN A N 1
ATOM 583 C CA . ASN A 1 73 ? 4.382 14.762 -9.326 1.00 85.69 73 ASN A CA 1
ATOM 584 C C . ASN A 1 73 ? 4.585 13.739 -8.191 1.00 85.69 73 ASN A C 1
ATOM 586 O O . ASN A 1 73 ? 3.905 12.709 -8.203 1.00 85.69 73 ASN A O 1
ATOM 590 N N . PRO A 1 74 ? 5.447 14.023 -7.194 1.00 79.12 74 PRO A N 1
ATOM 591 C CA . PRO A 1 74 ? 5.749 13.094 -6.106 1.00 79.12 74 PRO A CA 1
ATOM 592 C C . PRO A 1 74 ? 4.589 12.903 -5.121 1.00 79.12 74 PRO A C 1
ATOM 594 O O . PRO A 1 74 ? 4.619 11.959 -4.343 1.00 79.12 74 PRO A O 1
ATOM 597 N N . SER A 1 75 ? 3.557 13.751 -5.144 1.00 80.25 75 SER A N 1
ATOM 598 C CA . SER A 1 75 ? 2.346 13.574 -4.327 1.00 80.25 75 SER A CA 1
ATOM 599 C C . SER A 1 75 ? 1.292 12.692 -5.004 1.00 80.25 75 SER A C 1
ATOM 601 O O . SER A 1 75 ? 0.200 12.527 -4.464 1.00 80.25 75 SER A O 1
ATOM 603 N N . ILE A 1 76 ? 1.567 12.178 -6.205 1.00 86.62 76 ILE A N 1
ATOM 604 C CA . ILE A 1 76 ? 0.653 11.318 -6.957 1.00 86.62 76 ILE A CA 1
ATOM 605 C C . ILE A 1 76 ? 1.281 9.936 -7.103 1.00 86.62 76 ILE A C 1
ATOM 607 O O . ILE A 1 76 ? 2.486 9.789 -7.293 1.00 86.62 76 ILE A O 1
ATOM 611 N N . ILE A 1 77 ? 0.432 8.920 -7.044 1.00 91.88 77 ILE A N 1
ATOM 612 C CA . ILE A 1 77 ? 0.780 7.534 -7.323 1.00 91.88 77 ILE A CA 1
ATOM 613 C C . ILE A 1 77 ? -0.171 7.038 -8.401 1.00 91.88 77 ILE A C 1
ATOM 615 O O . ILE A 1 77 ? -1.386 7.234 -8.306 1.00 91.88 77 ILE A O 1
ATOM 619 N N . ILE A 1 78 ? 0.387 6.404 -9.427 1.00 94.12 78 ILE A N 1
ATOM 620 C CA . ILE A 1 78 ? -0.368 5.788 -10.514 1.00 94.12 78 ILE A CA 1
ATOM 621 C C . ILE A 1 78 ? -0.052 4.298 -10.486 1.00 94.12 78 ILE A C 1
ATOM 623 O O . ILE A 1 78 ? 1.099 3.904 -10.664 1.00 94.12 78 ILE A O 1
ATOM 627 N N . LEU A 1 79 ? -1.064 3.473 -10.247 1.00 95.19 79 LEU A N 1
ATOM 628 C CA . LEU A 1 79 ? -0.948 2.021 -10.131 1.00 95.19 79 LEU A CA 1
ATOM 629 C C . LEU A 1 79 ? -1.808 1.337 -11.189 1.00 95.19 79 LEU A C 1
ATOM 631 O O . LEU A 1 79 ? -2.816 1.890 -11.629 1.00 95.19 79 LEU A O 1
ATOM 635 N N . GLU A 1 80 ? -1.441 0.120 -11.578 1.00 95.06 80 GLU A N 1
ATOM 636 C CA . GLU A 1 80 ? -2.340 -0.725 -12.366 1.00 95.06 80 GLU A CA 1
ATOM 637 C C . GLU A 1 80 ? -3.597 -1.077 -11.558 1.00 95.06 80 GLU A C 1
ATOM 639 O O . GLU A 1 80 ? -3.533 -1.313 -10.348 1.00 95.06 80 GLU A O 1
ATOM 644 N N . ASP A 1 81 ? -4.751 -1.132 -12.219 1.00 96.00 81 ASP A N 1
ATOM 645 C CA . ASP A 1 81 ? -5.972 -1.612 -11.579 1.00 96.00 81 ASP A CA 1
ATOM 646 C C . ASP A 1 81 ? -6.001 -3.143 -11.574 1.00 96.00 81 ASP A C 1
ATOM 648 O O . ASP A 1 81 ? -6.238 -3.794 -12.592 1.00 96.00 81 ASP A O 1
ATOM 652 N N . LEU A 1 82 ? -5.785 -3.734 -10.399 1.00 94.94 82 LEU A N 1
ATOM 653 C CA . LEU A 1 82 ? -5.796 -5.188 -10.233 1.00 94.94 82 LEU A CA 1
ATOM 654 C C . LEU A 1 82 ? -7.181 -5.816 -10.442 1.00 94.94 82 LEU A C 1
ATOM 656 O O . LEU A 1 82 ? -7.277 -7.037 -10.586 1.00 94.94 82 LEU A O 1
ATOM 660 N N . LYS A 1 83 ? -8.253 -5.017 -10.508 1.00 94.44 83 LYS A N 1
ATOM 661 C CA . LYS A 1 83 ? -9.593 -5.530 -10.814 1.00 94.44 83 LYS A CA 1
ATOM 662 C C . LYS A 1 83 ? -9.640 -6.228 -12.177 1.00 94.44 83 LYS A C 1
ATOM 664 O O . LYS A 1 83 ? -10.300 -7.256 -12.300 1.00 94.44 83 LYS A O 1
ATOM 669 N N . ASP A 1 84 ? -8.879 -5.740 -13.156 1.00 91.44 84 ASP A N 1
ATOM 670 C CA . ASP A 1 84 ? -8.783 -6.357 -14.487 1.00 91.44 84 ASP A CA 1
ATOM 671 C C . ASP A 1 84 ? -8.097 -7.735 -14.448 1.00 91.44 84 ASP A C 1
ATOM 673 O O . ASP A 1 84 ? -8.290 -8.552 -15.343 1.00 91.44 84 ASP A O 1
ATOM 677 N N . LYS A 1 85 ? -7.338 -8.024 -13.382 1.00 91.56 85 LYS A N 1
ATOM 678 C CA . LYS A 1 85 ? -6.734 -9.338 -13.107 1.00 91.56 85 LYS A CA 1
ATOM 679 C C . LYS A 1 85 ? -7.604 -10.217 -12.193 1.00 91.56 85 LYS A C 1
ATOM 681 O O . LYS A 1 85 ? -7.140 -11.251 -11.725 1.00 91.56 85 LYS A O 1
ATOM 686 N N . GLY A 1 86 ? -8.841 -9.807 -11.906 1.00 93.50 86 GLY A N 1
ATOM 687 C CA . GLY A 1 86 ? -9.775 -10.553 -11.059 1.00 93.50 86 GLY A CA 1
ATOM 688 C C . GLY A 1 86 ? -9.572 -10.372 -9.552 1.00 93.50 86 GLY A C 1
ATOM 689 O O . GLY A 1 86 ? -10.222 -11.066 -8.774 1.00 93.50 86 GLY A O 1
ATOM 690 N N . PHE A 1 87 ? -8.712 -9.443 -9.112 1.00 92.88 87 PHE A N 1
ATOM 691 C CA . PHE A 1 87 ? -8.564 -9.157 -7.684 1.00 92.88 87 PHE A CA 1
ATOM 692 C C . PHE A 1 87 ? -9.791 -8.418 -7.149 1.00 92.88 87 PHE A C 1
ATOM 694 O O . PHE A 1 87 ? -10.325 -7.498 -7.776 1.00 92.88 87 PHE A O 1
ATOM 701 N N . LEU A 1 88 ? -10.202 -8.795 -5.941 1.00 91.31 88 LEU A N 1
ATOM 702 C CA . LEU A 1 88 ? -11.354 -8.240 -5.246 1.00 91.31 88 LEU A CA 1
ATOM 703 C C . LEU A 1 88 ? -10.942 -7.781 -3.848 1.00 91.31 88 LEU A C 1
ATOM 705 O O . LEU A 1 88 ? -10.052 -8.355 -3.223 1.00 91.31 88 LEU A O 1
ATOM 709 N N . MET A 1 89 ? -11.616 -6.750 -3.341 1.00 89.12 89 MET A N 1
ATOM 710 C CA . MET A 1 89 ? -11.465 -6.363 -1.943 1.00 89.12 89 MET A CA 1
ATOM 711 C C . MET A 1 89 ? -12.189 -7.372 -1.058 1.00 89.12 89 MET A C 1
ATOM 713 O O . MET A 1 89 ? -13.392 -7.580 -1.212 1.00 89.12 89 MET A O 1
ATOM 717 N N . CYS A 1 90 ? -11.456 -7.970 -0.121 1.00 90.12 90 CYS A N 1
ATOM 718 C CA . CYS A 1 90 ? -12.037 -8.869 0.864 1.00 90.12 90 CYS A CA 1
ATOM 719 C C . CYS A 1 90 ? -13.040 -8.124 1.755 1.00 90.12 90 CYS A C 1
ATOM 721 O O . CYS A 1 90 ? -12.784 -7.006 2.213 1.00 90.12 90 CYS A O 1
ATOM 723 N N . ASP A 1 91 ? -14.158 -8.782 2.050 1.00 91.25 91 ASP A N 1
ATOM 724 C CA . ASP A 1 91 ? -15.074 -8.350 3.097 1.00 91.25 91 ASP A CA 1
ATOM 725 C C . ASP A 1 91 ? -14.375 -8.497 4.460 1.00 91.25 91 ASP A C 1
ATOM 727 O O . ASP A 1 91 ? -13.971 -9.593 4.859 1.00 91.25 91 ASP A O 1
ATOM 731 N N . LYS A 1 92 ? -14.215 -7.379 5.175 1.00 89.00 92 LYS A N 1
ATOM 732 C CA . LYS A 1 92 ? -13.529 -7.341 6.476 1.00 89.00 92 LYS A CA 1
ATOM 733 C C . LYS A 1 92 ? -14.227 -8.204 7.529 1.00 89.00 92 LYS A C 1
ATOM 735 O O . LYS A 1 92 ? -13.556 -8.703 8.430 1.00 89.00 92 LYS A O 1
ATOM 740 N N . VAL A 1 93 ? -15.545 -8.387 7.419 1.00 93.88 93 VAL A N 1
ATOM 741 C CA . VAL A 1 93 ? -16.330 -9.223 8.336 1.00 93.88 93 VAL A CA 1
ATOM 742 C C . VAL A 1 93 ? -16.057 -10.699 8.066 1.00 93.88 93 VAL A C 1
ATOM 744 O O . VAL A 1 93 ? -15.859 -11.468 9.005 1.00 93.88 93 VAL A O 1
ATOM 747 N N . LYS A 1 94 ? -15.995 -11.086 6.786 1.00 91.44 94 LYS A N 1
ATOM 748 C CA . LYS A 1 94 ? -15.772 -12.481 6.373 1.00 91.44 94 LYS A CA 1
ATOM 749 C C . LYS A 1 94 ? -14.327 -12.943 6.539 1.00 91.44 94 LYS A C 1
ATOM 751 O O . LYS A 1 94 ? -14.113 -14.138 6.709 1.00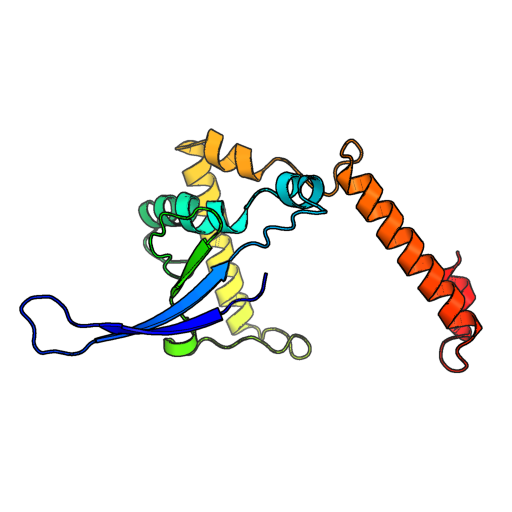 91.44 94 LYS A O 1
ATOM 756 N N . ARG A 1 95 ? -13.370 -12.004 6.571 1.00 92.50 95 ARG A N 1
ATOM 757 C CA . ARG A 1 95 ? -11.921 -12.269 6.669 1.00 92.50 95 ARG A CA 1
ATOM 758 C C . ARG A 1 95 ? -11.410 -13.085 5.470 1.00 92.50 95 ARG A C 1
ATOM 760 O O . ARG A 1 95 ? -12.162 -13.423 4.560 1.00 92.50 95 ARG A O 1
ATOM 767 N N . LEU A 1 96 ? -10.104 -13.347 5.450 1.00 92.62 96 LEU A N 1
ATOM 768 C CA . LEU A 1 96 ? -9.472 -14.190 4.436 1.00 92.62 96 LEU A CA 1
ATOM 769 C C . LEU A 1 96 ? -9.638 -15.668 4.804 1.00 92.62 96 LEU A C 1
ATOM 771 O O . LEU A 1 96 ? -9.478 -16.036 5.969 1.00 92.62 96 LEU A O 1
ATOM 775 N N . ASP A 1 97 ? -9.910 -16.512 3.810 1.00 93.88 97 ASP A N 1
ATOM 776 C CA . ASP A 1 97 ? -9.791 -17.962 3.970 1.00 93.88 97 ASP A CA 1
ATOM 777 C C . ASP A 1 97 ? -8.315 -18.404 3.988 1.00 93.88 97 ASP A C 1
ATOM 779 O O . ASP A 1 97 ? -7.387 -17.600 3.842 1.00 93.88 97 ASP A O 1
ATOM 783 N N . PHE A 1 98 ? -8.091 -19.701 4.192 1.00 96.00 98 PHE A N 1
ATOM 784 C CA . PHE A 1 98 ? -6.749 -20.261 4.305 1.00 96.00 98 PHE A CA 1
ATOM 785 C C . PHE A 1 98 ? -5.904 -20.076 3.035 1.00 96.00 98 PHE A C 1
ATOM 787 O O . PHE A 1 98 ? -4.731 -19.715 3.138 1.00 96.00 98 PHE A O 1
ATOM 794 N N . GLU A 1 99 ? -6.476 -20.270 1.844 1.00 96.12 99 GLU A N 1
ATOM 795 C CA . GLU A 1 99 ? -5.722 -20.150 0.591 1.00 96.12 99 GLU A CA 1
ATOM 796 C C . GLU A 1 99 ? -5.300 -18.704 0.332 1.00 96.12 99 GLU A C 1
ATOM 798 O O . GLU A 1 99 ? -4.146 -18.444 -0.022 1.00 96.12 99 GLU A O 1
ATOM 803 N N . HIS A 1 100 ? -6.183 -17.742 0.600 1.00 93.94 100 HIS A N 1
ATOM 804 C CA . HIS A 1 100 ? -5.826 -16.329 0.522 1.00 93.94 100 HIS A CA 1
ATOM 805 C C . HIS A 1 100 ? -4.778 -15.945 1.573 1.00 93.94 100 HIS A C 1
ATOM 807 O O . HIS A 1 100 ? -3.849 -15.197 1.261 1.00 93.94 100 HIS A O 1
ATOM 813 N N . CYS A 1 101 ? -4.872 -16.478 2.797 1.00 95.62 101 CYS A N 1
ATOM 814 C CA . CYS A 1 101 ? -3.842 -16.288 3.821 1.00 95.62 101 CYS A CA 1
ATOM 815 C C . CYS A 1 101 ? -2.483 -16.832 3.362 1.00 95.62 101 CYS A C 1
ATOM 817 O O . CYS A 1 101 ? -1.469 -16.153 3.516 1.00 95.62 101 CYS A O 1
ATOM 819 N N . ARG A 1 102 ? -2.449 -18.025 2.757 1.00 96.81 102 ARG A N 1
ATOM 820 C CA . ARG A 1 102 ? -1.222 -18.638 2.229 1.00 96.81 102 ARG A CA 1
ATOM 821 C C . ARG A 1 102 ? -0.561 -17.753 1.171 1.00 96.81 102 ARG A C 1
ATOM 823 O O . ARG A 1 102 ? 0.646 -17.515 1.242 1.00 96.81 102 ARG A O 1
ATOM 830 N N . LEU A 1 103 ? -1.347 -17.223 0.231 1.00 94.00 103 LEU A N 1
ATOM 831 C CA . LEU A 1 103 ? -0.861 -16.289 -0.792 1.00 94.00 103 LEU A CA 1
ATOM 832 C C . LEU A 1 103 ? -0.360 -14.975 -0.179 1.00 94.00 103 LEU A C 1
ATOM 834 O O . LEU A 1 103 ? 0.711 -14.494 -0.551 1.00 94.00 103 LEU A O 1
ATOM 838 N N . TYR A 1 104 ? -1.096 -14.421 0.789 1.00 93.31 104 TYR A N 1
ATOM 839 C CA . TYR A 1 104 ? -0.695 -13.213 1.511 1.00 93.31 104 TYR A CA 1
ATOM 840 C C . TYR A 1 104 ? 0.647 -13.395 2.229 1.00 93.31 104 TYR A C 1
ATOM 842 O O . TYR A 1 104 ? 1.542 -12.566 2.067 1.00 93.31 104 TYR A O 1
ATOM 850 N N . ILE A 1 105 ? 0.815 -14.493 2.975 1.00 96.00 105 ILE A N 1
ATOM 851 C CA . ILE A 1 105 ? 2.069 -14.791 3.677 1.00 96.00 105 ILE A CA 1
ATOM 852 C C . ILE A 1 105 ? 3.220 -14.913 2.680 1.00 96.00 105 ILE A C 1
ATOM 854 O O . ILE A 1 105 ? 4.253 -14.288 2.894 1.00 96.00 105 ILE A O 1
ATOM 858 N N . SER A 1 106 ? 3.031 -15.614 1.557 1.00 93.94 106 SER A N 1
ATOM 859 C CA . SER A 1 106 ? 4.052 -15.693 0.506 1.00 93.94 106 SER A CA 1
ATOM 860 C C . SER A 1 106 ? 4.459 -14.307 -0.010 1.00 93.94 106 SER A C 1
ATOM 862 O O . SER A 1 106 ? 5.651 -14.017 -0.107 1.00 93.94 106 SER A O 1
ATOM 864 N N . ALA A 1 107 ? 3.492 -13.433 -0.310 1.00 93.69 107 ALA A N 1
ATOM 865 C CA . ALA A 1 107 ? 3.765 -12.086 -0.813 1.00 93.69 107 ALA A CA 1
ATOM 866 C C . ALA A 1 107 ? 4.497 -11.212 0.222 1.00 93.69 107 ALA A C 1
ATOM 868 O O . ALA A 1 107 ? 5.452 -10.511 -0.119 1.00 93.69 107 ALA A O 1
ATOM 869 N N . VAL A 1 108 ? 4.095 -11.285 1.496 1.00 94.88 108 VAL A N 1
ATOM 870 C CA . VAL A 1 108 ? 4.750 -10.549 2.588 1.00 94.88 108 VAL A CA 1
ATOM 871 C C . VAL A 1 108 ? 6.145 -11.098 2.882 1.00 94.88 108 VAL A C 1
ATOM 873 O O . VAL A 1 108 ? 7.053 -10.312 3.139 1.00 94.88 108 VAL A O 1
ATOM 876 N N . SER A 1 109 ? 6.365 -12.412 2.792 1.00 94.56 109 SER A N 1
ATOM 877 C CA . SER A 1 109 ? 7.703 -13.003 2.903 1.00 94.56 109 SER A CA 1
ATOM 878 C C . SER A 1 109 ? 8.629 -12.509 1.789 1.00 94.56 109 SER A C 1
ATOM 880 O O . SER A 1 109 ? 9.765 -12.129 2.076 1.00 94.56 109 SER A O 1
ATOM 882 N N . SER A 1 110 ? 8.143 -12.435 0.544 1.00 94.06 110 SER A N 1
ATOM 883 C CA . SER A 1 110 ? 8.894 -11.841 -0.571 1.00 94.06 110 SER A CA 1
ATOM 884 C C . SER A 1 110 ? 9.219 -10.368 -0.318 1.00 94.06 110 SER A C 1
ATOM 886 O O . SER A 1 110 ? 10.375 -9.972 -0.472 1.00 94.06 110 SER A O 1
ATOM 888 N N . LEU A 1 111 ? 8.237 -9.570 0.126 1.00 94.19 111 LEU A N 1
ATOM 889 C CA . LEU A 1 111 ? 8.446 -8.170 0.511 1.00 94.19 111 LEU A CA 1
ATOM 890 C C . LEU A 1 111 ? 9.496 -8.043 1.628 1.00 94.19 111 LEU A C 1
ATOM 892 O O . LEU A 1 111 ? 10.385 -7.195 1.557 1.00 94.19 111 LEU A O 1
ATOM 896 N N . HIS A 1 112 ? 9.430 -8.895 2.649 1.00 94.31 112 HIS A N 1
ATOM 897 C CA . HIS A 1 112 ? 10.368 -8.869 3.766 1.00 94.31 112 HIS A CA 1
ATOM 898 C C . HIS A 1 112 ? 11.796 -9.189 3.303 1.00 94.31 112 HIS A C 1
ATOM 900 O O . HIS A 1 112 ? 12.719 -8.413 3.560 1.00 94.31 112 HIS A O 1
ATOM 906 N N . ALA A 1 113 ? 11.974 -10.271 2.542 1.00 94.19 113 ALA A N 1
ATOM 907 C CA . ALA A 1 113 ? 13.274 -10.679 2.017 1.00 94.19 113 ALA A CA 1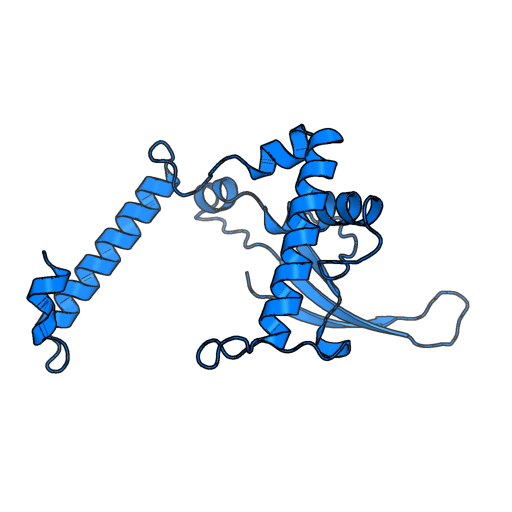
ATOM 908 C C . ALA A 1 113 ? 13.891 -9.608 1.101 1.00 94.19 113 ALA A C 1
ATOM 910 O O . ALA A 1 113 ? 15.057 -9.236 1.265 1.00 94.19 113 ALA A O 1
ATOM 911 N N . VAL A 1 114 ? 13.104 -9.052 0.173 1.00 94.56 114 VAL A N 1
ATOM 912 C CA . VAL A 1 114 ? 13.601 -8.025 -0.750 1.00 94.56 114 VAL A CA 1
ATOM 913 C C . VAL A 1 114 ? 13.862 -6.692 -0.055 1.00 94.56 114 VAL A C 1
ATOM 915 O O . VAL A 1 114 ? 14.773 -5.968 -0.455 1.00 94.56 114 VAL A O 1
ATOM 918 N N . SER A 1 115 ? 13.134 -6.371 1.021 1.00 93.56 115 SER A N 1
ATOM 919 C CA . SER A 1 115 ? 13.419 -5.180 1.828 1.00 93.56 115 SER A CA 1
ATOM 920 C C . SER A 1 115 ? 14.805 -5.261 2.474 1.00 93.56 115 SER A C 1
ATOM 922 O O . SER A 1 115 ? 15.544 -4.277 2.467 1.00 93.56 115 SER A O 1
ATOM 924 N N . PHE A 1 116 ? 15.208 -6.451 2.935 1.00 94.62 116 PHE A N 1
ATOM 925 C CA . PHE A 1 116 ? 16.534 -6.692 3.499 1.00 94.62 116 PHE A CA 1
ATOM 926 C C . PHE A 1 116 ? 17.631 -6.658 2.427 1.00 94.62 116 PHE A C 1
ATOM 928 O O . PHE A 1 116 ? 18.678 -6.043 2.625 1.00 94.62 116 PHE A O 1
ATOM 935 N N . ALA A 1 117 ? 17.381 -7.254 1.257 1.00 94.88 117 ALA A N 1
ATOM 936 C CA . ALA A 1 117 ? 18.301 -7.149 0.125 1.00 94.88 117 ALA A CA 1
ATOM 937 C C . ALA A 1 117 ? 18.480 -5.687 -0.329 1.00 94.88 117 ALA A C 1
ATOM 939 O O . ALA A 1 117 ? 19.598 -5.242 -0.585 1.00 94.88 117 ALA A O 1
ATOM 940 N N . THR A 1 118 ? 17.390 -4.916 -0.357 1.00 94.56 118 THR A N 1
ATOM 941 C CA . THR A 1 118 ? 17.413 -3.486 -0.694 1.00 94.56 118 THR A CA 1
ATOM 942 C C . THR A 1 118 ? 18.162 -2.678 0.364 1.00 94.56 118 THR A C 1
ATOM 944 O O . THR A 1 118 ? 18.958 -1.829 -0.012 1.00 94.56 118 THR A O 1
ATOM 947 N N . LEU A 1 119 ? 17.994 -2.978 1.659 1.00 94.69 119 LEU A N 1
ATOM 948 C CA . LEU A 1 119 ? 18.758 -2.353 2.751 1.00 94.69 119 LEU A CA 1
ATOM 949 C C . LEU A 1 119 ? 20.267 -2.512 2.554 1.00 94.69 119 LEU A C 1
ATOM 951 O O . LEU A 1 119 ? 21.012 -1.569 2.787 1.00 94.69 119 LEU A O 1
ATOM 955 N N . LYS A 1 120 ? 20.722 -3.692 2.119 1.00 94.06 120 LYS A N 1
ATOM 956 C CA . LYS A 1 120 ? 22.146 -3.940 1.858 1.00 94.06 120 LYS A CA 1
ATOM 957 C C . LYS A 1 120 ? 22.684 -3.090 0.697 1.00 94.06 120 LYS A C 1
ATOM 959 O O . LYS A 1 120 ? 23.843 -2.691 0.734 1.00 94.06 120 LYS A O 1
ATOM 964 N N . ASN A 1 121 ? 21.857 -2.828 -0.316 1.00 93.94 121 ASN A N 1
ATOM 965 C CA . ASN A 1 121 ? 22.249 -2.094 -1.523 1.00 93.94 121 ASN A CA 1
ATOM 966 C C . ASN A 1 121 ? 22.083 -0.570 -1.388 1.00 93.94 121 ASN A C 1
ATOM 968 O O . ASN A 1 121 ? 22.854 0.186 -1.971 1.00 93.94 121 ASN A O 1
ATOM 972 N N . ASP A 1 122 ? 21.064 -0.122 -0.655 1.00 94.00 122 ASP A N 1
ATOM 973 C CA . ASP A 1 122 ? 20.707 1.282 -0.446 1.00 94.00 122 ASP A CA 1
ATOM 974 C C . ASP A 1 122 ? 20.190 1.479 0.994 1.00 94.00 122 ASP A C 1
ATOM 976 O O . ASP A 1 122 ? 18.974 1.510 1.235 1.00 94.00 122 ASP A O 1
ATOM 980 N N . PRO A 1 123 ? 21.106 1.574 1.978 1.00 93.44 123 PRO A N 1
ATOM 981 C CA . PRO A 1 123 ? 20.732 1.711 3.380 1.00 93.44 123 PRO A CA 1
ATOM 982 C C . PRO A 1 123 ? 19.898 2.964 3.650 1.00 93.44 123 PRO A C 1
ATOM 984 O O . PRO A 1 123 ? 18.892 2.896 4.357 1.00 93.44 123 PRO A O 1
ATOM 987 N N . ALA A 1 124 ? 20.268 4.085 3.023 1.00 91.88 124 ALA A N 1
ATOM 988 C CA . ALA A 1 124 ? 19.626 5.382 3.215 1.00 91.88 124 ALA A CA 1
ATOM 989 C C . ALA A 1 124 ? 18.136 5.353 2.839 1.00 91.88 124 ALA A C 1
ATOM 991 O O . ALA A 1 124 ? 17.303 5.938 3.541 1.00 91.88 124 ALA A O 1
ATOM 992 N N . LEU A 1 125 ? 17.774 4.633 1.769 1.00 89.56 125 LEU A N 1
ATOM 993 C CA . LEU A 1 125 ? 16.375 4.452 1.389 1.00 89.56 125 LEU A CA 1
ATOM 994 C C . LEU A 1 125 ? 15.575 3.761 2.498 1.00 89.56 125 LEU A C 1
ATOM 996 O O . LEU A 1 125 ? 14.527 4.266 2.897 1.00 89.56 125 LEU A O 1
ATOM 1000 N N . ILE A 1 126 ? 16.059 2.630 3.017 1.00 89.75 126 ILE A N 1
ATOM 1001 C CA . ILE A 1 126 ? 15.342 1.869 4.052 1.00 89.75 126 ILE A CA 1
ATOM 1002 C C . ILE A 1 1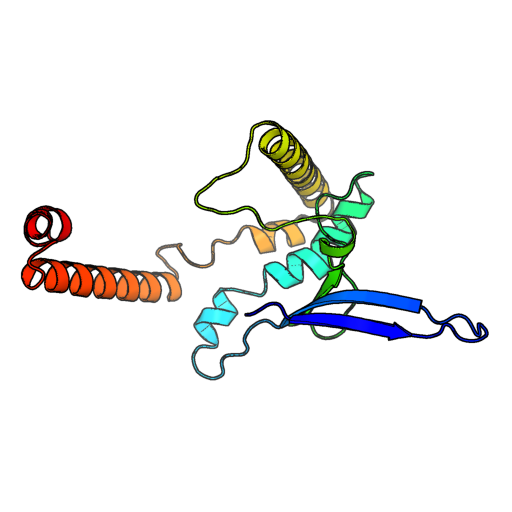26 ? 15.328 2.612 5.391 1.00 89.75 126 ILE A C 1
ATOM 1004 O O . ILE A 1 126 ? 14.309 2.617 6.082 1.00 89.75 126 ILE A O 1
ATOM 1008 N N . GLU A 1 127 ? 16.407 3.305 5.744 1.00 87.88 127 GLU A N 1
ATOM 1009 C CA . GLU A 1 127 ? 16.459 4.160 6.934 1.00 87.88 127 GLU A CA 1
ATOM 1010 C C . GLU A 1 127 ? 15.431 5.297 6.886 1.00 87.88 127 GLU A C 1
ATOM 1012 O O . GLU A 1 127 ? 14.842 5.631 7.917 1.00 87.88 127 GLU A O 1
ATOM 1017 N N . SER A 1 128 ? 15.129 5.834 5.698 1.00 83.56 128 SER A N 1
ATOM 1018 C CA . SER A 1 128 ? 14.073 6.844 5.532 1.00 83.56 128 SER A CA 1
ATOM 1019 C C . SER A 1 128 ? 12.663 6.324 5.865 1.00 83.56 128 SER A C 1
ATOM 1021 O O . SER A 1 128 ? 11.797 7.105 6.271 1.00 83.56 128 SER A O 1
ATOM 1023 N N . PHE A 1 129 ? 12.444 5.007 5.749 1.00 82.06 129 PHE A N 1
ATOM 1024 C CA . PHE A 1 129 ? 11.200 4.336 6.141 1.00 82.06 129 PHE A CA 1
ATOM 1025 C C . PHE A 1 129 ? 11.165 3.936 7.624 1.00 82.06 129 PHE A C 1
ATOM 1027 O O . PHE A 1 129 ? 10.083 3.745 8.165 1.00 82.06 129 PHE A O 1
ATOM 1034 N N . ARG A 1 130 ? 12.322 3.792 8.288 1.00 76.12 130 ARG A N 1
ATOM 1035 C CA . ARG A 1 130 ? 12.420 3.277 9.671 1.00 76.12 130 ARG A CA 1
ATOM 1036 C C . ARG A 1 130 ? 12.084 4.286 10.759 1.00 76.12 130 ARG A C 1
ATOM 1038 O O . ARG A 1 130 ? 11.812 3.878 11.883 1.00 76.12 130 ARG A O 1
ATOM 1045 N N . LYS A 1 131 ? 12.174 5.583 10.470 1.00 75.50 131 LYS A N 1
ATOM 1046 C CA . LYS A 1 131 ? 11.869 6.611 11.467 1.00 75.50 131 LYS A CA 1
ATOM 1047 C C . LYS A 1 131 ? 10.374 6.561 11.767 1.00 75.50 131 LYS A C 1
ATOM 1049 O O . LYS A 1 131 ? 9.587 6.831 10.868 1.00 75.50 131 LYS A O 1
ATOM 1054 N N . GLU A 1 132 ? 10.011 6.201 12.997 1.00 74.81 132 GLU A N 1
ATOM 1055 C CA . GLU A 1 132 ? 8.638 6.323 13.490 1.00 74.81 132 GLU A CA 1
ATOM 1056 C C . GLU A 1 132 ? 8.262 7.804 13.489 1.00 74.81 132 GLU A C 1
ATOM 1058 O O . GLU A 1 132 ? 9.012 8.629 14.011 1.00 74.81 132 GLU A O 1
ATOM 1063 N N . LYS A 1 133 ? 7.143 8.148 12.850 1.00 71.88 133 LYS A N 1
ATOM 1064 C CA . LYS A 1 133 ? 6.783 9.550 12.586 1.00 71.88 133 LYS A CA 1
ATOM 1065 C C . LYS A 1 133 ? 5.500 9.979 13.274 1.00 71.88 133 LYS A C 1
ATOM 1067 O O . LYS A 1 133 ? 5.102 11.122 13.103 1.00 71.88 133 LYS A O 1
ATOM 1072 N N . SER A 1 134 ? 4.819 9.087 13.989 1.00 69.88 134 SER A N 1
ATOM 1073 C CA . SER A 1 134 ? 3.459 9.331 14.479 1.00 69.88 134 SER A CA 1
ATOM 1074 C C . SER A 1 134 ? 3.254 8.988 15.945 1.00 69.88 134 SER A C 1
ATOM 1076 O O . SER A 1 134 ? 2.417 9.622 16.579 1.00 69.88 134 SER A O 1
ATOM 1078 N N . PHE A 1 135 ? 3.986 8.002 16.468 1.00 70.56 135 PHE A N 1
ATOM 1079 C CA . PHE A 1 135 ? 3.758 7.457 17.812 1.00 70.56 135 PHE A CA 1
ATOM 1080 C C . PHE A 1 135 ? 4.976 7.525 18.739 1.00 70.56 135 PHE A C 1
ATOM 1082 O O . PHE A 1 135 ? 4.932 7.001 19.850 1.00 70.56 135 PHE A O 1
ATOM 1089 N N . ALA A 1 136 ? 6.067 8.164 18.317 1.00 78.00 136 ALA A N 1
ATOM 1090 C CA . ALA A 1 136 ? 7.198 8.410 19.205 1.00 78.00 136 ALA A CA 1
ATOM 1091 C C . ALA A 1 136 ? 6.863 9.565 20.169 1.00 78.00 136 ALA A C 1
ATOM 1093 O O . ALA A 1 136 ? 6.396 10.621 19.742 1.00 78.00 136 ALA A O 1
ATOM 1094 N N . ASN A 1 137 ? 7.047 9.351 21.476 1.00 72.69 137 ASN A N 1
ATOM 1095 C CA . ASN A 1 137 ? 6.569 10.255 22.538 1.00 72.69 137 ASN A CA 1
ATOM 1096 C C . ASN A 1 137 ? 7.123 11.689 22.453 1.00 72.69 137 ASN A C 1
ATOM 1098 O O . ASN A 1 137 ? 6.545 12.603 23.033 1.00 72.69 137 ASN A O 1
ATOM 1102 N N . ASP A 1 138 ? 8.238 11.882 21.759 1.00 78.25 138 ASP A N 1
ATOM 1103 C CA . ASP A 1 138 ? 8.933 13.152 21.559 1.00 78.25 138 ASP A CA 1
ATOM 1104 C C . ASP A 1 138 ? 8.420 13.957 20.352 1.00 78.25 138 ASP A C 1
ATOM 1106 O O . ASP A 1 138 ? 8.862 15.086 20.133 1.00 78.25 138 ASP A O 1
ATOM 1110 N N . LEU A 1 139 ? 7.476 13.418 19.573 1.00 74.06 139 LEU A N 1
ATOM 1111 C CA . LEU A 1 139 ? 6.959 14.087 18.382 1.00 74.06 139 LEU A CA 1
ATOM 1112 C C . LEU A 1 139 ? 5.697 14.921 18.675 1.00 74.06 139 LEU A C 1
ATOM 1114 O O . LEU A 1 139 ? 4.757 14.418 19.296 1.00 74.06 139 LEU A O 1
ATOM 1118 N N . PRO A 1 140 ? 5.588 16.154 18.136 1.00 75.25 140 PRO A N 1
ATOM 1119 C CA . PRO A 1 140 ? 4.393 16.995 18.288 1.00 75.25 140 PRO A CA 1
ATOM 1120 C C . PRO A 1 140 ? 3.096 16.316 17.824 1.00 75.25 140 PRO A C 1
ATOM 1122 O O . PRO A 1 140 ? 2.048 16.446 18.456 1.00 75.25 140 PRO A O 1
ATOM 1125 N N . VAL A 1 141 ? 3.176 15.534 16.745 1.00 75.69 141 VAL A N 1
ATOM 1126 C CA . VAL A 1 141 ? 2.045 14.771 16.201 1.00 75.69 141 VAL A CA 1
ATOM 1127 C C . VAL A 1 141 ? 1.529 13.708 17.172 1.00 75.69 141 VAL A C 1
ATOM 1129 O O . VAL A 1 141 ? 0.318 13.504 17.253 1.00 75.69 141 VAL A O 1
ATOM 1132 N N . SER A 1 142 ? 2.402 13.093 17.973 1.00 79.25 142 SER A N 1
ATOM 1133 C CA . SER A 1 142 ? 2.003 12.129 19.003 1.00 79.25 142 SER A CA 1
ATOM 1134 C C . SER A 1 142 ? 1.143 12.791 20.075 1.00 79.25 142 SER A C 1
ATOM 1136 O O . SER A 1 142 ? 0.153 12.209 20.518 1.00 79.25 142 SER A O 1
ATOM 1138 N N . GLN A 1 143 ? 1.461 14.037 20.445 1.00 80.19 143 GLN A N 1
ATOM 1139 C CA . GLN A 1 143 ? 0.645 14.809 21.379 1.00 80.19 143 GLN A CA 1
ATOM 1140 C C . GLN A 1 143 ? -0.728 15.139 20.777 1.00 80.19 143 GLN A C 1
ATOM 1142 O O . GLN A 1 143 ? -1.739 14.997 21.463 1.00 80.19 143 GLN A O 1
ATOM 1147 N N . SER A 1 144 ? -0.792 15.505 19.491 1.00 79.12 144 SER A N 1
ATOM 1148 C CA . SER A 1 144 ? -2.073 15.699 18.795 1.00 79.12 144 SER A CA 1
ATOM 1149 C C . SER A 1 144 ? -2.906 14.415 18.752 1.00 79.12 144 SER A C 1
ATOM 1151 O O . SER A 1 144 ? -4.098 14.455 19.053 1.00 79.12 144 SER A O 1
ATOM 1153 N N . PHE A 1 145 ? -2.295 13.267 18.436 1.00 81.06 145 PHE A N 1
ATOM 1154 C CA . PHE A 1 145 ? -2.977 11.970 18.471 1.00 81.06 145 PHE A CA 1
ATOM 1155 C C . PHE A 1 145 ? -3.492 11.636 19.866 1.00 81.06 145 PHE A C 1
ATOM 1157 O O . PHE A 1 145 ? -4.642 11.220 19.997 1.00 81.06 145 PHE A O 1
ATOM 1164 N N . LYS A 1 146 ? -2.677 11.857 20.901 1.00 84.44 146 LYS A N 1
ATOM 1165 C CA . LYS A 1 146 ? -3.078 11.654 22.293 1.00 84.44 146 LYS A CA 1
ATOM 1166 C C . LYS A 1 146 ? -4.314 12.486 22.630 1.00 84.44 146 LYS A C 1
ATOM 1168 O O . LYS A 1 146 ? -5.305 11.921 23.073 1.00 84.44 146 LYS A O 1
ATOM 1173 N N . THR A 1 147 ? -4.308 13.780 22.312 1.00 86.75 147 THR A N 1
ATOM 1174 C CA . THR A 1 147 ? -5.458 14.664 22.551 1.00 86.75 147 THR A CA 1
ATOM 1175 C C . THR A 1 147 ? -6.706 14.230 21.777 1.00 86.75 147 THR A C 1
ATOM 1177 O O . THR A 1 147 ? -7.803 14.243 22.336 1.00 86.75 147 THR A O 1
ATOM 1180 N N . ILE A 1 148 ? -6.568 13.812 20.514 1.00 87.62 148 ILE A N 1
ATOM 1181 C CA . ILE A 1 148 ? -7.696 13.306 19.713 1.00 87.62 148 ILE A CA 1
ATOM 1182 C C . ILE A 1 148 ? -8.275 12.033 20.340 1.00 87.62 148 ILE A C 1
ATOM 1184 O O . ILE A 1 148 ? -9.493 11.916 20.466 1.00 87.62 148 ILE A O 1
ATOM 1188 N N . ILE A 1 149 ? -7.419 11.090 20.742 1.00 88.75 149 ILE A N 1
ATOM 1189 C CA . ILE A 1 149 ? -7.837 9.824 21.356 1.00 88.75 149 ILE A CA 1
ATOM 1190 C C . ILE A 1 149 ? -8.504 10.081 22.709 1.00 88.75 149 ILE A C 1
ATOM 1192 O O . ILE A 1 149 ? -9.592 9.567 22.946 1.00 88.75 149 ILE A O 1
ATOM 1196 N N . GLU A 1 150 ? -7.906 10.906 23.570 1.00 89.50 150 GLU A N 1
ATOM 1197 C CA . GLU A 1 150 ? -8.473 11.287 24.871 1.00 89.50 150 GLU A CA 1
ATOM 1198 C C . GLU A 1 150 ? -9.841 11.960 24.715 1.00 89.50 150 GLU A C 1
ATOM 1200 O O . GLU A 1 150 ? -10.792 11.608 25.415 1.00 89.50 150 GLU A O 1
ATOM 1205 N N . SER A 1 151 ? -9.973 12.872 23.748 1.00 91.88 151 SER A N 1
ATOM 1206 C CA . SER A 1 151 ? -11.250 13.530 23.446 1.00 91.88 151 SER A CA 1
ATOM 1207 C C . SER A 1 151 ? -12.290 12.523 22.953 1.00 91.88 151 SER A C 1
ATOM 1209 O O . SER A 1 151 ? -13.420 12.518 23.432 1.00 91.88 151 SER A O 1
ATOM 1211 N N . ALA A 1 152 ? -11.913 11.624 22.037 1.00 91.94 152 ALA A N 1
ATOM 1212 C CA . ALA A 1 152 ? -12.811 10.594 21.522 1.00 91.94 152 ALA A CA 1
ATOM 1213 C C . ALA A 1 152 ? -13.268 9.616 22.618 1.00 91.94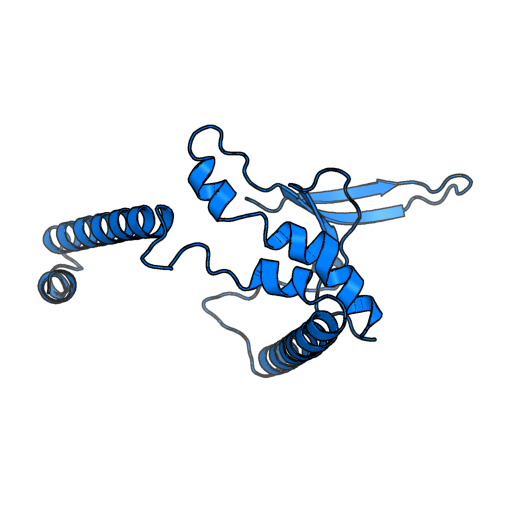 152 ALA A C 1
ATOM 1215 O O . ALA A 1 152 ? -14.445 9.257 22.661 1.00 91.94 152 ALA A O 1
ATOM 1216 N N . LEU A 1 153 ? -12.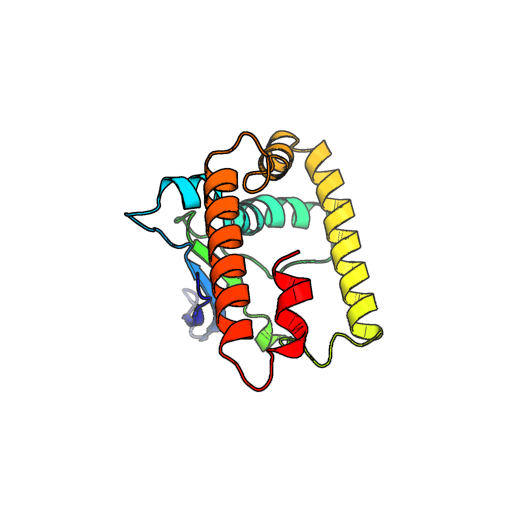364 9.210 23.514 1.00 89.31 153 LEU A N 1
ATOM 1217 C CA . LEU A 1 153 ? -12.686 8.360 24.663 1.00 89.31 153 LEU A CA 1
ATOM 1218 C C . LEU A 1 153 ? -13.598 9.079 25.659 1.00 89.31 153 LEU A C 1
ATOM 1220 O O . LEU A 1 153 ? -14.541 8.472 26.161 1.00 89.31 153 LEU A O 1
ATOM 1224 N N . THR A 1 154 ? -13.376 10.374 25.888 1.00 89.62 154 THR A N 1
ATOM 1225 C CA . THR A 1 154 ? -14.246 11.199 26.739 1.00 89.62 154 THR A CA 1
ATOM 1226 C C . THR A 1 154 ? -15.659 11.269 26.162 1.00 89.62 154 THR A C 1
ATOM 1228 O O . THR A 1 154 ? -16.618 10.926 26.851 1.00 89.62 154 THR A O 1
ATOM 1231 N N . CYS A 1 155 ? -15.795 11.598 24.873 1.00 91.75 155 CYS A N 1
ATOM 1232 C CA . CYS A 1 155 ? -17.093 11.604 24.194 1.00 91.75 155 CYS A CA 1
ATOM 1233 C C . CYS A 1 155 ? -17.767 10.223 24.221 1.00 91.75 155 CYS A C 1
ATOM 1235 O O . CYS A 1 155 ? -18.984 10.127 24.380 1.00 91.75 155 CYS A O 1
ATOM 1237 N N . LEU A 1 156 ? -16.993 9.142 24.080 1.00 91.44 156 LEU A N 1
ATOM 1238 C CA . LEU A 1 156 ? -17.511 7.779 24.182 1.00 91.44 156 LEU A CA 1
ATOM 1239 C C . LEU A 1 156 ? -18.041 7.487 25.594 1.00 91.44 156 LEU A C 1
ATOM 1241 O O . LEU A 1 156 ? -19.139 6.943 25.724 1.00 91.44 156 LEU A O 1
ATOM 1245 N 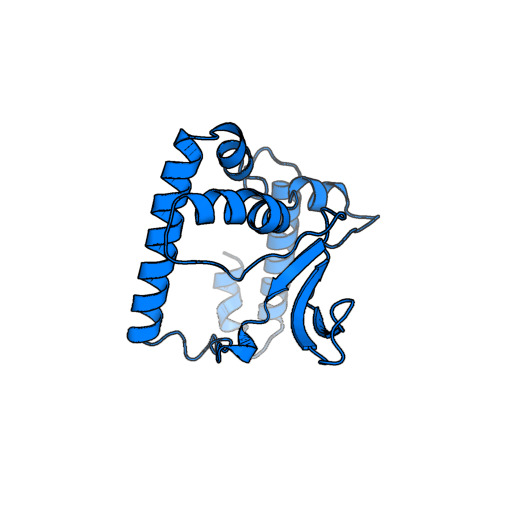N . ALA A 1 157 ? -17.299 7.867 26.637 1.00 88.31 157 ALA A N 1
ATOM 1246 C CA . ALA A 1 157 ? -17.714 7.704 28.027 1.00 88.31 157 ALA A CA 1
ATOM 1247 C C . ALA A 1 157 ? -19.029 8.451 28.306 1.00 88.31 157 ALA A C 1
ATOM 1249 O O . ALA A 1 157 ? -19.985 7.842 28.792 1.00 88.31 157 ALA A O 1
ATOM 1250 N N . GLU A 1 158 ? -19.118 9.721 27.909 1.00 90.56 158 GLU A N 1
ATOM 1251 C CA . GLU A 1 158 ? -20.328 10.548 28.034 1.00 90.56 158 GLU A CA 1
ATOM 1252 C C . GLU A 1 158 ? -21.522 9.958 27.264 1.00 90.56 158 GLU A C 1
ATOM 1254 O O . GLU A 1 158 ? -22.644 9.883 27.777 1.00 90.56 158 GLU A O 1
ATOM 1259 N N . TYR A 1 159 ? -21.294 9.467 26.042 1.00 91.38 159 TYR A N 1
ATOM 1260 C CA . TYR A 1 159 ? -22.342 8.813 25.259 1.00 91.38 159 TYR A CA 1
ATOM 1261 C C . TYR A 1 159 ? -22.872 7.553 25.952 1.00 91.38 159 TYR A C 1
ATOM 1263 O O . TYR A 1 159 ? -24.080 7.311 25.968 1.00 91.38 159 TYR A O 1
ATOM 1271 N N . THR A 1 160 ? -22.000 6.746 26.564 1.00 92.00 160 THR A N 1
ATOM 1272 C CA . THR A 1 160 ? -22.471 5.538 27.257 1.00 92.00 160 THR A CA 1
ATOM 1273 C C . THR A 1 160 ? -23.375 5.845 28.447 1.00 92.00 160 THR A C 1
ATOM 1275 O O . THR A 1 160 ? -24.291 5.073 28.697 1.00 92.00 160 THR A O 1
ATOM 1278 N N . GLU A 1 161 ? -23.194 6.975 29.133 1.00 87.75 161 GLU A N 1
ATOM 1279 C CA . GLU A 1 161 ? -24.040 7.374 30.270 1.00 87.75 161 GLU A CA 1
ATOM 1280 C C . GLU A 1 161 ? -25.464 7.732 29.868 1.00 87.75 161 GLU A C 1
ATOM 1282 O O . GLU A 1 161 ? -26.420 7.457 30.601 1.00 87.75 161 GLU A O 1
ATOM 1287 N N . THR A 1 162 ? -25.588 8.352 28.698 1.00 90.62 162 THR A N 1
ATOM 1288 C CA . THR A 1 162 ? -26.858 8.832 28.151 1.00 90.62 162 THR A CA 1
ATOM 1289 C C . THR A 1 162 ? -27.571 7.769 27.316 1.00 90.62 162 THR A C 1
ATOM 1291 O O . THR A 1 162 ? -28.777 7.861 27.100 1.00 90.62 162 THR A O 1
ATOM 1294 N N . SER A 1 163 ? -26.858 6.726 26.883 1.00 90.25 163 SER A N 1
ATOM 1295 C CA . SER A 1 163 ? -27.409 5.640 26.075 1.00 90.25 163 SER A CA 1
ATOM 1296 C C . SER A 1 163 ? -28.066 4.547 26.922 1.00 90.25 163 SER A C 1
ATOM 1298 O O . SER A 1 163 ? -27.387 3.836 27.659 1.00 90.25 163 SER A O 1
ATOM 1300 N N . GLU A 1 164 ? -29.365 4.303 26.727 1.00 91.44 164 GLU A N 1
ATOM 1301 C CA . GLU A 1 164 ? -30.083 3.188 27.375 1.00 91.44 164 GLU A CA 1
ATOM 1302 C C . GLU A 1 164 ? -29.450 1.817 27.074 1.00 91.44 164 GLU A C 1
ATOM 1304 O O . GLU A 1 164 ? -29.359 0.956 27.950 1.00 91.44 164 GLU A O 1
ATOM 1309 N N . THR A 1 165 ? -28.946 1.633 25.852 1.00 92.75 165 THR A N 1
ATOM 1310 C CA . THR A 1 165 ? -28.336 0.378 25.391 1.00 92.75 165 THR A CA 1
ATOM 1311 C C . THR A 1 165 ? -26.956 0.133 26.005 1.00 92.75 165 THR A C 1
ATOM 1313 O O . THR A 1 165 ? -26.612 -1.009 26.329 1.00 92.75 165 THR A O 1
ATOM 1316 N N . PHE A 1 166 ? -26.143 1.185 26.151 1.00 90.56 166 PHE A N 1
ATOM 1317 C CA . PHE A 1 166 ? -24.720 1.056 26.491 1.00 90.56 166 PHE A CA 1
ATOM 1318 C C . PHE A 1 166 ? -24.363 1.464 27.927 1.00 90.56 166 PHE A C 1
ATOM 1320 O O . PHE A 1 166 ? -23.235 1.208 28.347 1.00 90.56 166 PHE A O 1
ATOM 1327 N N . LYS A 1 167 ? -25.317 1.972 28.719 1.00 89.12 167 LYS A N 1
ATOM 1328 C CA . LYS A 1 167 ? -25.121 2.398 30.120 1.00 89.12 167 LYS A CA 1
ATOM 1329 C C . LYS A 1 167 ? -24.425 1.382 31.021 1.00 89.12 167 LYS A C 1
ATOM 1331 O O . LYS A 1 167 ? -23.657 1.746 31.906 1.00 89.12 167 LYS A O 1
ATOM 1336 N N . LYS A 1 168 ? -24.634 0.083 30.783 1.00 90.31 168 LYS A N 1
ATOM 1337 C CA . LYS A 1 168 ? -23.966 -0.989 31.545 1.00 90.31 168 LYS A CA 1
ATOM 1338 C C . LYS A 1 168 ? -22.436 -1.003 31.390 1.00 90.31 168 LYS A C 1
ATOM 1340 O O . LYS A 1 168 ? -21.760 -1.618 32.208 1.00 90.31 168 LYS A O 1
ATOM 1345 N N . HIS A 1 169 ? -21.894 -0.359 30.353 1.00 86.88 169 HIS A N 1
ATOM 1346 C CA . HIS A 1 169 ? -20.461 -0.326 30.049 1.00 86.88 169 HIS A CA 1
ATOM 1347 C C . HIS A 1 169 ? -19.754 0.950 30.518 1.00 86.88 169 HIS A C 1
ATOM 1349 O O . HIS A 1 169 ? -18.529 0.994 30.464 1.00 86.88 169 HIS A O 1
ATOM 1355 N N . THR A 1 170 ? -20.481 1.950 31.027 1.00 85.88 170 THR A N 1
ATOM 1356 C CA . THR A 1 170 ? -19.911 3.244 31.435 1.00 85.88 170 THR A CA 1
ATOM 1357 C C . THR A 1 170 ? -18.728 3.103 32.385 1.00 85.88 170 THR A C 1
ATOM 1359 O O . THR A 1 170 ? -17.692 3.725 32.173 1.00 85.88 170 THR A O 1
ATOM 1362 N N . LYS A 1 171 ? -18.858 2.251 33.410 1.00 84.50 171 LYS A N 1
ATOM 1363 C CA . LYS A 1 171 ? -17.804 2.071 34.414 1.00 84.50 171 LYS A CA 1
ATOM 1364 C C . LYS A 1 171 ? -16.497 1.557 33.794 1.00 84.50 171 LYS A C 1
ATOM 1366 O O . LYS A 1 171 ? -15.436 2.039 34.138 1.00 84.50 171 LYS A O 1
ATOM 1371 N N . VAL A 1 172 ? -16.591 0.641 32.828 1.00 86.19 172 VAL A N 1
ATOM 1372 C CA . VAL A 1 172 ? -15.425 0.035 32.161 1.00 86.19 172 VAL A CA 1
ATOM 1373 C C . VAL A 1 172 ? -14.715 1.015 31.224 1.00 86.19 172 VAL A C 1
ATOM 1375 O O . VAL A 1 172 ? -13.536 0.843 30.962 1.00 86.19 172 VAL A O 1
ATOM 1378 N N . ILE A 1 173 ? -15.428 2.004 30.677 1.00 82.25 173 ILE A N 1
ATOM 1379 C CA . ILE A 1 173 ? -14.853 2.975 29.730 1.00 82.25 173 ILE A CA 1
ATOM 1380 C C . ILE A 1 173 ? -14.238 4.178 30.461 1.00 82.25 173 ILE A C 1
ATOM 1382 O O . ILE A 1 173 ? -13.345 4.819 29.913 1.00 82.25 173 ILE A O 1
ATOM 1386 N N . ARG A 1 174 ? -14.719 4.503 31.670 1.00 80.62 174 ARG A N 1
ATOM 1387 C CA . ARG A 1 174 ? -14.171 5.595 32.493 1.00 80.62 174 ARG A CA 1
ATOM 1388 C C . ARG A 1 174 ? -12.940 5.200 33.315 1.00 80.62 174 ARG A C 1
ATOM 1390 O O . ARG A 1 174 ? -12.133 6.089 33.578 1.00 80.62 174 ARG A O 1
ATOM 1397 N N . ASP A 1 175 ? -12.860 3.946 33.759 1.00 71.69 175 ASP A N 1
ATOM 1398 C CA . ASP A 1 175 ? -11.728 3.398 34.527 1.00 71.69 175 ASP A CA 1
ATOM 1399 C C . ASP A 1 175 ? -10.511 3.136 33.616 1.00 71.69 175 ASP A C 1
ATOM 1401 O O . ASP A 1 175 ? -9.377 3.454 34.045 1.00 71.69 175 ASP A O 1
#